Protein AF-A0A3B0SKW8-F1 (afdb_monomer_lite)

Secondary structure (DSSP, 8-state):
-HHHHHHHH-S--PSPEE-TTS-EE----HHHHHHHHHHHHH-GGGHHHHHHHHHTHHHHS-SSSHHHHHHHHS-S-EEEEGGGEEEEEETTEEEEEE-TT--HHHHHHHHHHHHHHTT-S-HHHHHHTHHHHSPEEEETTEEEEE-------

Organism: NCBI:txid652676

Sequence (153 aa):
VLEVMQEYSGADARPVGVDGCGAPTLRGTIATLATAFSRLTTTPEATPIAVAMATYGALVADNVRNDGRVGITWGGPQKVGAEGSFAMASHGVAIATKSQSGTSEMAVAAALDVARRIGVLPDAMADALDTAMSPPVIGGGRAVGRTVILETL

InterPro domains:
  IPR010349 L-asparaginase II [PF06089] (2-147)
  IPR010349 L-asparaginase II [PTHR42110] (1-147)

Structure (mmCIF, N/CA/C/O backbone):
data_AF-A0A3B0SKW8-F1
#
_entry.id   AF-A0A3B0SKW8-F1
#
loop_
_atom_site.group_PDB
_atom_site.id
_atom_site.type_symbol
_atom_site.label_atom_id
_atom_site.label_alt_id
_atom_site.label_comp_id
_atom_site.label_asym_id
_atom_site.label_entity_id
_atom_site.label_seq_id
_atom_site.pdbx_PDB_ins_code
_atom_site.Cartn_x
_atom_site.Cartn_y
_atom_site.Cartn_z
_atom_site.occupancy
_atom_site.B_iso_or_equiv
_atom_site.auth_seq_id
_atom_site.auth_comp_id
_atom_site.auth_asym_id
_atom_site.auth_atom_id
_atom_site.pdbx_PDB_model_num
ATOM 1 N N . VAL A 1 1 ? 0.156 11.611 15.678 1.00 90.38 1 VAL A N 1
ATOM 2 C CA . VAL A 1 1 ? 0.505 10.493 14.762 1.00 90.38 1 VAL A CA 1
ATOM 3 C C . VAL A 1 1 ? 0.862 9.208 15.509 1.00 90.38 1 VAL A C 1
ATOM 5 O O . VAL A 1 1 ? 0.302 8.179 15.168 1.00 90.38 1 VAL A O 1
ATOM 8 N N . LEU A 1 2 ? 1.706 9.250 16.554 1.00 95.56 2 LEU A N 1
ATOM 9 C CA . LEU A 1 2 ? 2.029 8.070 17.375 1.00 95.56 2 LEU A CA 1
ATOM 10 C C . LEU A 1 2 ? 0.781 7.412 17.993 1.00 95.56 2 LEU A C 1
ATOM 12 O O . LEU A 1 2 ? 0.614 6.206 17.870 1.00 95.56 2 LEU A O 1
ATOM 16 N N . GLU A 1 3 ? -0.100 8.193 18.625 1.00 96.56 3 GLU A N 1
ATOM 17 C CA . GLU A 1 3 ? -1.348 7.687 19.225 1.00 96.56 3 GLU A CA 1
ATOM 18 C C . GLU A 1 3 ? -2.239 6.990 18.196 1.00 96.56 3 GLU A C 1
ATOM 20 O O . GLU A 1 3 ? -2.555 5.821 18.375 1.00 96.56 3 GLU A O 1
ATOM 25 N N . VAL A 1 4 ? -2.528 7.659 17.074 1.00 94.81 4 VAL A N 1
ATOM 26 C CA . VAL A 1 4 ? -3.307 7.091 15.958 1.00 94.81 4 VAL A CA 1
ATOM 27 C C . VAL A 1 4 ? -2.698 5.780 15.465 1.00 94.81 4 VAL A C 1
ATOM 29 O O . VAL A 1 4 ? -3.412 4.810 15.241 1.00 94.81 4 VAL A O 1
ATOM 32 N N . MET A 1 5 ? -1.373 5.709 15.326 1.00 95.44 5 MET A N 1
ATOM 33 C CA . MET A 1 5 ? -0.732 4.472 14.889 1.00 95.44 5 MET A CA 1
ATOM 34 C C . MET A 1 5 ? -0.844 3.355 15.920 1.00 95.44 5 MET A C 1
ATOM 36 O O . MET A 1 5 ? -1.086 2.221 15.524 1.00 95.44 5 MET A O 1
ATOM 40 N N . GLN A 1 6 ? -0.712 3.634 17.216 1.00 97.50 6 GLN A N 1
ATOM 41 C CA . GLN A 1 6 ? -0.914 2.615 18.254 1.00 97.50 6 GLN A CA 1
ATOM 42 C C . GLN A 1 6 ? -2.373 2.152 18.308 1.00 97.50 6 GLN A C 1
ATOM 44 O O . GLN A 1 6 ? -2.636 0.956 18.392 1.00 97.50 6 GLN A O 1
ATOM 49 N N . GLU A 1 7 ? -3.318 3.083 18.183 1.00 97.19 7 GLU A N 1
ATOM 50 C CA . GLU A 1 7 ? -4.748 2.795 18.138 1.00 97.19 7 GLU A CA 1
ATOM 51 C C . GLU A 1 7 ? -5.093 1.899 16.948 1.00 97.19 7 GLU A C 1
ATOM 53 O O . GLU A 1 7 ? -5.672 0.832 17.142 1.00 97.19 7 GLU A O 1
ATOM 58 N N . TYR A 1 8 ? -4.685 2.275 15.731 1.00 97.44 8 TYR A N 1
ATOM 59 C CA . TYR A 1 8 ? -5.029 1.548 14.508 1.00 97.44 8 TYR A CA 1
ATOM 60 C C . TYR A 1 8 ? -4.222 0.261 14.342 1.00 97.44 8 TYR A C 1
ATOM 62 O O . TYR A 1 8 ? -4.763 -0.741 13.881 1.00 97.44 8 TYR A O 1
ATOM 70 N N . SER A 1 9 ? -2.967 0.213 14.777 1.00 97.06 9 SER A N 1
ATOM 71 C CA . SER A 1 9 ? -2.172 -1.018 14.697 1.00 97.06 9 SER A CA 1
ATOM 72 C C . SER A 1 9 ? -2.405 -1.988 15.859 1.00 97.06 9 SER A C 1
ATOM 74 O O . SER A 1 9 ? -2.138 -3.180 15.716 1.00 97.06 9 SER A O 1
ATOM 76 N N . GLY A 1 10 ? -2.894 -1.494 17.004 1.00 97.12 10 GLY A N 1
ATOM 77 C CA . GLY A 1 10 ? -3.057 -2.278 18.229 1.00 97.12 10 GLY A CA 1
ATOM 78 C C . GLY A 1 10 ? -1.733 -2.662 18.895 1.00 97.12 10 GLY A C 1
ATOM 79 O O . GLY A 1 10 ? -1.713 -3.583 19.707 1.00 97.12 10 GLY A O 1
ATOM 80 N N . ALA A 1 11 ? -0.628 -2.000 18.540 1.00 96.94 11 ALA A N 1
ATOM 81 C CA . ALA A 1 11 ? 0.713 -2.319 19.014 1.00 96.94 11 ALA A CA 1
ATOM 82 C C . ALA A 1 11 ? 1.457 -1.069 19.498 1.00 96.94 11 ALA A C 1
ATOM 84 O O . ALA A 1 11 ? 1.192 0.041 19.039 1.00 96.94 11 ALA A O 1
ATOM 85 N N . ASP A 1 12 ? 2.426 -1.257 20.399 1.00 96.94 12 ASP A N 1
ATOM 86 C CA . ASP A 1 12 ? 3.341 -0.183 20.790 1.00 96.94 12 ASP A CA 1
ATOM 87 C C . ASP A 1 12 ? 4.250 0.186 19.611 1.00 96.94 12 ASP A C 1
ATOM 89 O O . ASP A 1 12 ? 5.015 -0.641 19.106 1.00 96.94 12 ASP A O 1
ATOM 93 N N . ALA A 1 13 ? 4.168 1.446 19.192 1.00 96.69 13 ALA A N 1
ATOM 94 C CA . ALA A 1 13 ? 4.894 1.984 18.048 1.00 96.69 13 ALA A CA 1
ATOM 95 C C . ALA A 1 13 ? 6.173 2.749 18.451 1.00 96.69 13 ALA A C 1
ATOM 97 O O . ALA A 1 13 ? 6.732 3.509 17.655 1.00 96.69 13 ALA A O 1
ATOM 98 N N . ARG A 1 14 ? 6.646 2.552 19.690 1.00 97.12 14 ARG A N 1
ATOM 99 C CA . ARG A 1 14 ? 7.901 3.101 20.228 1.00 97.12 14 ARG A CA 1
ATOM 100 C C . ARG A 1 14 ? 9.074 2.105 20.126 1.00 97.12 14 ARG A C 1
ATOM 102 O O . ARG A 1 14 ? 8.856 0.891 20.076 1.00 97.12 14 ARG A O 1
ATOM 109 N N . PRO A 1 15 ? 10.335 2.582 20.181 1.00 96.25 15 PRO A N 1
ATOM 110 C CA . PRO A 1 15 ? 10.745 3.991 20.200 1.00 96.25 15 PRO A CA 1
ATOM 111 C C . PRO A 1 15 ? 10.412 4.699 18.881 1.00 96.25 15 PRO A C 1
ATOM 113 O O . PRO A 1 15 ? 10.261 4.052 17.848 1.00 96.25 15 PRO A O 1
ATOM 116 N N . VAL A 1 16 ? 10.274 6.025 18.934 1.00 96.62 16 VAL A N 1
ATOM 117 C CA . VAL A 1 16 ? 10.058 6.856 17.743 1.00 96.62 16 VAL A CA 1
ATOM 118 C C . VAL A 1 16 ? 11.417 7.313 17.229 1.00 96.62 16 VAL A C 1
ATOM 120 O O . VAL A 1 16 ? 12.148 7.999 17.940 1.00 96.62 16 VAL A O 1
ATOM 123 N N . GLY A 1 17 ? 11.761 6.898 16.014 1.00 94.81 17 GLY A N 1
ATOM 124 C CA . GLY A 1 17 ? 12.897 7.424 15.266 1.00 94.81 17 GLY A CA 1
ATOM 125 C C . GLY A 1 17 ? 12.534 8.697 14.501 1.00 94.81 17 GLY A C 1
ATOM 126 O O . GLY A 1 17 ? 11.399 9.170 14.549 1.00 94.81 17 GLY A O 1
ATOM 127 N N . VAL A 1 18 ? 13.500 9.224 13.755 1.00 94.31 18 VAL A N 1
ATOM 128 C CA . VAL A 1 18 ? 13.329 10.375 12.860 1.00 94.31 18 VAL A CA 1
ATOM 129 C C . VAL A 1 18 ? 13.962 10.018 11.517 1.00 94.31 18 VAL A C 1
ATOM 131 O O . VAL A 1 18 ? 15.080 9.501 11.499 1.00 94.31 18 VAL A O 1
ATOM 134 N N . ASP A 1 19 ? 13.246 10.222 10.411 1.00 90.44 19 ASP A N 1
ATOM 135 C CA . ASP A 1 19 ? 13.770 9.969 9.065 1.00 90.44 19 ASP A CA 1
ATOM 136 C C . ASP A 1 19 ? 14.650 11.119 8.541 1.00 90.44 19 ASP A C 1
ATOM 138 O O . ASP A 1 19 ? 14.845 12.144 9.198 1.00 90.44 19 ASP A O 1
ATOM 142 N N . GLY A 1 20 ? 15.192 10.957 7.329 1.00 87.94 20 GLY A N 1
ATOM 143 C CA . GLY A 1 20 ? 16.054 11.964 6.701 1.00 87.94 20 GLY A CA 1
ATOM 144 C C . GLY A 1 20 ? 15.364 13.301 6.395 1.00 87.94 20 GLY A C 1
ATOM 145 O O . GLY A 1 20 ? 16.052 14.301 6.204 1.00 87.94 20 GLY A O 1
ATOM 146 N N . CYS A 1 21 ? 14.029 13.341 6.367 1.00 91.88 21 CYS A N 1
ATOM 147 C CA . CYS A 1 21 ? 13.233 14.555 6.187 1.00 91.88 21 CYS A CA 1
ATOM 148 C C . CYS A 1 21 ? 12.811 15.191 7.523 1.00 91.88 21 CYS A C 1
ATOM 150 O O . CYS A 1 21 ? 12.234 16.279 7.520 1.00 91.88 21 CYS A O 1
ATOM 152 N N . GLY A 1 22 ? 13.088 14.538 8.655 1.00 91.00 22 GLY A N 1
ATOM 153 C CA . GLY A 1 22 ? 12.677 14.985 9.984 1.00 91.00 22 GLY A CA 1
ATOM 154 C C . GLY A 1 22 ? 11.311 14.456 10.436 1.00 91.00 22 GLY A C 1
ATOM 155 O O . GLY A 1 22 ? 10.824 14.866 11.491 1.00 91.00 22 GLY A O 1
ATOM 156 N N . ALA A 1 23 ? 10.674 13.564 9.673 1.00 91.19 23 ALA A N 1
ATOM 157 C CA . ALA A 1 23 ? 9.386 12.986 10.037 1.00 91.19 23 ALA A CA 1
ATOM 158 C C . ALA A 1 23 ? 9.552 11.858 11.078 1.00 91.19 23 ALA A C 1
ATOM 160 O O . ALA A 1 23 ? 10.573 11.166 11.090 1.00 91.19 23 ALA A O 1
ATOM 161 N N . PRO A 1 24 ? 8.563 11.644 11.965 1.00 92.56 24 PRO A N 1
ATOM 162 C CA . PRO A 1 24 ? 8.621 10.572 12.952 1.00 92.56 24 PRO A CA 1
ATOM 163 C C . PRO A 1 24 ? 8.545 9.190 12.289 1.00 92.56 24 PRO A C 1
ATOM 165 O O . PRO A 1 24 ? 7.575 8.870 11.601 1.00 92.56 24 PRO A O 1
ATOM 168 N N . THR A 1 25 ? 9.522 8.338 12.587 1.00 93.38 25 THR A N 1
ATOM 169 C CA . THR A 1 25 ? 9.582 6.948 12.122 1.00 93.38 25 THR A CA 1
ATOM 170 C C . THR A 1 25 ? 9.148 6.022 13.242 1.00 93.38 25 THR A C 1
ATOM 172 O O . THR A 1 25 ? 9.846 5.844 14.240 1.00 93.38 25 THR A O 1
ATOM 175 N N . LEU A 1 26 ? 7.966 5.443 13.092 1.00 94.50 26 LEU A N 1
ATOM 176 C CA . LEU A 1 26 ? 7.330 4.638 14.126 1.00 94.50 26 LEU A CA 1
ATOM 177 C C . LEU A 1 26 ? 7.709 3.160 13.995 1.00 94.50 26 LEU A C 1
ATOM 179 O O . LEU A 1 26 ? 7.825 2.638 12.885 1.00 94.50 26 LEU A O 1
ATOM 183 N N . ARG A 1 27 ? 7.883 2.469 15.126 1.00 94.38 27 ARG A N 1
ATOM 184 C CA . ARG A 1 27 ? 8.162 1.027 15.140 1.00 94.38 27 ARG A CA 1
ATOM 185 C C . ARG A 1 27 ? 6.924 0.240 14.703 1.00 94.38 27 ARG A C 1
ATOM 187 O O . ARG A 1 27 ? 5.810 0.551 15.110 1.00 94.38 27 ARG A O 1
ATOM 194 N N . GLY A 1 28 ? 7.131 -0.832 13.941 1.00 94.50 28 GLY A N 1
ATOM 195 C CA . GLY A 1 28 ? 6.074 -1.773 13.583 1.00 94.50 28 GLY A CA 1
ATOM 196 C C . GLY A 1 28 ? 6.592 -2.994 12.826 1.00 94.50 28 GLY A C 1
ATOM 197 O O . GLY A 1 28 ? 7.790 -3.159 12.606 1.00 94.50 28 GLY A O 1
ATOM 198 N N . THR A 1 29 ? 5.661 -3.851 12.427 1.00 96.31 29 THR A N 1
ATOM 199 C CA . THR A 1 29 ? 5.854 -4.995 11.530 1.00 96.31 29 THR A CA 1
ATOM 200 C C . THR A 1 29 ? 4.856 -4.906 10.370 1.00 96.31 29 THR A C 1
ATOM 202 O O . THR A 1 29 ? 3.911 -4.115 10.410 1.00 96.31 29 THR A O 1
ATOM 205 N N . ILE A 1 30 ? 5.009 -5.750 9.347 1.00 96.56 30 ILE A N 1
ATOM 206 C CA . ILE A 1 30 ? 3.994 -5.864 8.287 1.00 96.56 30 ILE A CA 1
ATOM 207 C C . ILE A 1 30 ? 2.627 -6.282 8.851 1.00 96.56 30 ILE A C 1
ATOM 209 O O . ILE A 1 30 ? 1.609 -5.775 8.396 1.00 96.56 30 ILE A O 1
ATOM 213 N N . ALA A 1 31 ? 2.587 -7.107 9.903 1.00 97.56 31 ALA A N 1
ATOM 214 C CA . ALA A 1 31 ? 1.335 -7.510 10.542 1.00 97.56 31 ALA A CA 1
ATOM 215 C C . ALA A 1 31 ? 0.626 -6.318 11.200 1.00 97.56 31 ALA A C 1
ATOM 217 O O . ALA A 1 31 ? -0.557 -6.099 10.971 1.00 97.56 31 ALA A O 1
ATOM 218 N N . THR A 1 32 ? 1.354 -5.490 11.955 1.00 97.50 32 THR A N 1
ATOM 219 C CA . THR A 1 32 ? 0.770 -4.301 12.601 1.00 97.50 32 THR A CA 1
ATOM 220 C C . THR A 1 32 ? 0.309 -3.264 11.573 1.00 97.50 32 THR A C 1
ATOM 222 O O . THR A 1 32 ? -0.689 -2.580 11.795 1.00 97.50 32 THR A O 1
ATOM 225 N N . LEU A 1 33 ? 1.009 -3.157 10.436 1.00 97.38 33 LEU A N 1
ATOM 226 C CA . LEU A 1 33 ? 0.610 -2.285 9.330 1.00 97.38 33 LEU A CA 1
ATOM 227 C C . LEU A 1 33 ? -0.649 -2.806 8.619 1.00 97.38 33 LEU A C 1
ATOM 229 O O . LEU A 1 33 ? -1.560 -2.022 8.358 1.00 97.38 33 LEU A O 1
ATOM 233 N N . ALA A 1 34 ? -0.738 -4.115 8.365 1.00 98.31 34 ALA A N 1
ATOM 234 C CA . ALA A 1 34 ? -1.938 -4.740 7.814 1.00 98.31 34 ALA A CA 1
ATOM 235 C C . ALA A 1 34 ? -3.147 -4.548 8.745 1.00 98.31 34 ALA A C 1
ATOM 237 O O . ALA A 1 34 ? -4.214 -4.156 8.278 1.00 98.31 34 ALA A O 1
ATOM 238 N N . THR A 1 35 ? -2.977 -4.715 10.063 1.00 98.44 35 THR A N 1
ATOM 239 C CA . THR A 1 35 ? -4.024 -4.417 11.057 1.00 98.44 35 THR A CA 1
ATOM 240 C C . THR A 1 35 ? -4.487 -2.963 10.967 1.00 98.44 35 THR A C 1
ATOM 242 O O . THR A 1 35 ? -5.690 -2.705 10.930 1.00 98.44 35 THR A O 1
ATOM 245 N N . ALA A 1 36 ? -3.552 -2.009 10.882 1.00 97.75 36 ALA A N 1
ATOM 246 C CA . ALA A 1 36 ? -3.886 -0.592 10.765 1.00 97.75 36 ALA A CA 1
ATOM 247 C C . ALA A 1 36 ? -4.719 -0.290 9.511 1.00 97.75 36 ALA A C 1
ATOM 249 O O . ALA A 1 36 ? -5.740 0.390 9.602 1.00 97.75 36 ALA A O 1
ATOM 250 N N . PHE A 1 37 ? -4.338 -0.852 8.362 1.00 98.00 37 PHE A N 1
ATOM 251 C CA . PHE A 1 37 ? -5.089 -0.703 7.115 1.00 98.00 37 PHE A CA 1
ATOM 252 C C . PHE A 1 37 ? -6.444 -1.415 7.146 1.00 98.00 37 PHE A C 1
ATOM 254 O O . PHE A 1 37 ? -7.427 -0.858 6.664 1.00 98.00 37 PHE A O 1
ATOM 261 N N . SER A 1 38 ? -6.536 -2.589 7.776 1.00 98.25 38 SER A N 1
ATOM 262 C CA . SER A 1 38 ? -7.819 -3.262 8.005 1.00 98.25 38 SER A CA 1
ATOM 263 C C . SER A 1 38 ? -8.776 -2.343 8.759 1.00 98.25 38 SER A C 1
ATOM 265 O O . SER A 1 38 ? -9.915 -2.162 8.330 1.00 98.25 38 SER A O 1
ATOM 267 N N . ARG A 1 39 ? -8.303 -1.692 9.830 1.00 98.06 39 ARG A N 1
ATOM 268 C CA . ARG A 1 39 ? -9.125 -0.780 10.633 1.00 98.06 39 ARG A CA 1
ATOM 269 C C . ARG A 1 39 ? -9.593 0.456 9.872 1.00 98.06 39 ARG A C 1
ATOM 271 O O . ARG A 1 39 ? -10.695 0.917 10.141 1.00 98.06 39 ARG A O 1
ATOM 278 N N . LEU A 1 40 ? -8.854 0.932 8.864 1.00 97.31 40 LEU A N 1
ATOM 279 C CA . LEU A 1 40 ? -9.361 1.992 7.979 1.00 97.31 40 LEU A CA 1
ATOM 280 C C . LEU A 1 40 ? -10.658 1.588 7.262 1.00 97.31 40 LEU A C 1
ATOM 282 O O . LEU A 1 40 ? -11.485 2.446 6.979 1.00 97.31 40 LEU A O 1
ATOM 286 N N . THR A 1 41 ? -10.843 0.297 6.979 1.00 97.19 41 THR A N 1
ATOM 287 C CA . THR A 1 41 ? -12.024 -0.221 6.266 1.00 97.19 41 THR A CA 1
ATOM 288 C C . THR A 1 41 ? -13.098 -0.818 7.175 1.00 97.19 41 THR A C 1
ATOM 290 O O . THR A 1 41 ? -14.225 -1.008 6.727 1.00 97.19 41 THR A O 1
ATOM 293 N N . THR A 1 42 ? -12.777 -1.117 8.438 1.00 97.25 42 THR A N 1
ATOM 294 C CA . THR A 1 42 ? -13.701 -1.789 9.370 1.00 97.25 42 THR A CA 1
ATOM 295 C C . THR A 1 42 ? -14.174 -0.909 10.525 1.00 97.25 42 THR A C 1
ATOM 297 O O . THR A 1 42 ? -15.144 -1.265 11.188 1.00 97.25 42 THR A O 1
ATOM 300 N N . THR A 1 43 ? -13.498 0.207 10.802 1.00 97.00 43 THR A N 1
ATOM 301 C CA . THR A 1 43 ? -13.865 1.134 11.881 1.00 97.00 43 THR A CA 1
ATOM 302 C C . THR A 1 43 ? -14.814 2.211 11.339 1.00 97.00 43 THR A C 1
ATOM 304 O O . THR A 1 43 ? -14.421 2.934 10.419 1.00 97.00 43 THR A O 1
ATOM 307 N N . PRO A 1 44 ? -16.039 2.371 11.882 1.00 97.00 44 PRO A N 1
ATOM 308 C CA . PRO A 1 44 ? -17.014 3.345 11.383 1.00 97.00 44 PRO A CA 1
ATOM 309 C C . PRO A 1 44 ? -16.470 4.775 11.284 1.00 97.00 44 PRO A C 1
ATOM 311 O O . PRO A 1 44 ? -16.695 5.453 10.281 1.00 97.00 44 PRO A O 1
ATOM 314 N N . GLU A 1 45 ? -15.687 5.205 12.270 1.00 96.81 45 GLU A N 1
ATOM 315 C CA . GLU A 1 45 ? -15.062 6.527 12.344 1.00 96.81 45 GLU A CA 1
ATOM 316 C C . GLU A 1 45 ? -14.044 6.764 11.215 1.00 96.81 45 GLU A C 1
ATOM 318 O O . GLU A 1 45 ? -13.819 7.905 10.813 1.00 96.81 45 GLU A O 1
ATOM 323 N N . ALA A 1 46 ? -13.458 5.696 10.663 1.00 96.94 46 ALA A N 1
ATOM 324 C CA . ALA A 1 46 ? -12.516 5.759 9.549 1.00 96.94 46 ALA A CA 1
ATOM 325 C C . ALA A 1 46 ? -13.201 5.787 8.172 1.00 96.94 46 ALA A C 1
ATOM 327 O O . ALA A 1 46 ? -12.540 6.056 7.167 1.00 96.94 46 ALA A O 1
ATOM 328 N N . THR A 1 47 ? -14.521 5.567 8.102 1.00 97.12 47 THR A N 1
ATOM 329 C CA . THR A 1 47 ? -15.277 5.517 6.837 1.00 97.12 47 THR A CA 1
ATOM 330 C C . THR A 1 47 ? -15.027 6.734 5.938 1.00 97.12 47 THR A C 1
ATOM 332 O O . THR A 1 47 ? -14.746 6.531 4.755 1.00 97.12 47 THR A O 1
ATOM 335 N N . PRO A 1 48 ? -15.046 7.992 6.433 1.00 98.00 48 PRO A N 1
ATOM 336 C CA . PRO A 1 48 ? -14.767 9.149 5.582 1.00 98.00 48 PRO A CA 1
ATOM 337 C C . PRO A 1 48 ? -13.360 9.119 4.970 1.00 98.00 48 PRO A C 1
ATOM 339 O O . PRO A 1 48 ? -13.177 9.544 3.831 1.00 98.00 48 PRO A O 1
ATOM 342 N N . ILE A 1 49 ? -12.374 8.581 5.698 1.00 96.06 49 ILE A N 1
ATOM 343 C CA . ILE A 1 49 ? -10.991 8.436 5.229 1.00 96.06 49 ILE A CA 1
ATOM 344 C C . ILE A 1 49 ? -10.931 7.382 4.123 1.00 96.06 49 ILE A C 1
ATOM 346 O O . ILE A 1 49 ? -10.385 7.652 3.054 1.00 96.06 49 ILE A O 1
ATOM 350 N N . ALA A 1 50 ? -11.529 6.208 4.340 1.00 96.94 50 ALA A N 1
ATOM 351 C CA . ALA A 1 50 ? -11.553 5.147 3.338 1.00 96.94 50 ALA A CA 1
ATOM 352 C C . ALA A 1 50 ? -12.275 5.574 2.056 1.00 96.94 50 ALA A C 1
ATOM 354 O O . ALA A 1 50 ? -11.756 5.355 0.962 1.00 96.94 50 ALA A O 1
ATOM 355 N N . VAL A 1 51 ? -13.419 6.256 2.184 1.00 97.06 51 VAL A N 1
ATOM 356 C CA . VAL A 1 51 ? -14.157 6.815 1.044 1.00 97.06 51 VAL A CA 1
ATOM 357 C C . VAL A 1 51 ? -13.315 7.853 0.307 1.00 97.06 51 VAL A C 1
ATOM 359 O O . VAL A 1 51 ? -13.245 7.807 -0.920 1.00 97.06 51 VAL A O 1
ATOM 362 N N . ALA A 1 52 ? -12.640 8.760 1.018 1.00 96.81 52 ALA A N 1
ATOM 363 C CA . ALA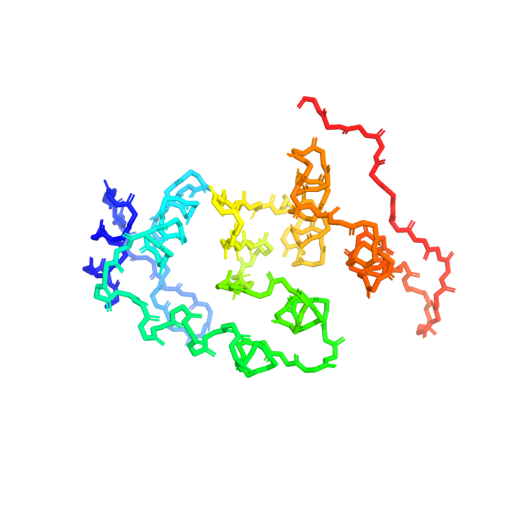 A 1 52 ? -11.780 9.756 0.387 1.00 96.81 52 ALA A CA 1
ATOM 364 C C . ALA A 1 52 ? -10.605 9.108 -0.361 1.00 96.81 52 ALA A C 1
ATOM 366 O O . ALA A 1 52 ? -10.351 9.461 -1.510 1.00 96.81 52 ALA A O 1
ATOM 367 N N . MET A 1 53 ? -9.923 8.132 0.244 1.00 96.25 53 MET A N 1
ATOM 368 C CA . MET A 1 53 ? -8.811 7.423 -0.397 1.00 96.25 53 MET A CA 1
ATOM 369 C C . MET A 1 53 ? -9.260 6.599 -1.608 1.00 96.25 53 MET A C 1
ATOM 371 O O . MET A 1 53 ? -8.537 6.557 -2.597 1.00 96.25 53 MET A O 1
ATOM 375 N N . ALA A 1 54 ? -10.444 5.983 -1.558 1.00 94.62 54 ALA A N 1
ATOM 376 C CA . ALA A 1 54 ? -11.007 5.246 -2.688 1.00 94.62 54 ALA A CA 1
ATOM 377 C C . ALA A 1 54 ? -11.457 6.181 -3.824 1.00 94.62 54 ALA A C 1
ATOM 379 O O . ALA A 1 54 ? -11.206 5.907 -4.993 1.00 94.62 54 ALA A O 1
ATOM 380 N N . THR A 1 55 ? -12.096 7.304 -3.485 1.00 95.25 55 THR A N 1
ATOM 381 C CA . THR A 1 55 ? -12.628 8.269 -4.466 1.00 95.25 55 THR A CA 1
ATOM 382 C C . THR A 1 55 ? -11.509 9.069 -5.129 1.00 95.25 55 THR A C 1
ATOM 384 O O . THR A 1 55 ? -11.563 9.358 -6.322 1.00 95.25 55 THR A O 1
ATOM 387 N N . TYR A 1 56 ? -10.481 9.424 -4.359 1.00 93.00 56 TYR A N 1
ATOM 388 C CA . TYR A 1 56 ? -9.384 10.286 -4.785 1.00 93.00 56 TYR A CA 1
ATOM 389 C C . TYR A 1 56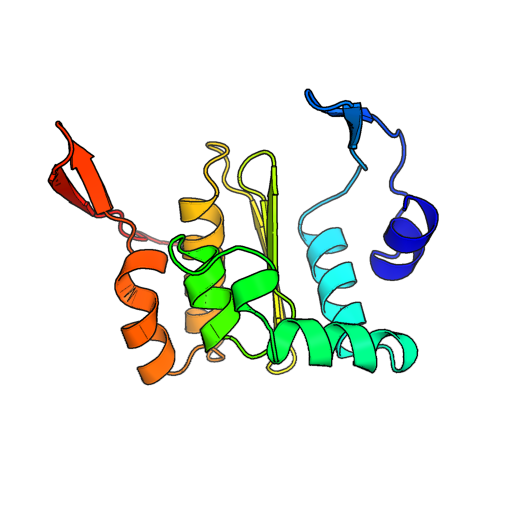 ? -8.038 9.557 -4.737 1.00 93.00 56 TYR A C 1
ATOM 391 O O . TYR A 1 56 ? -7.029 10.147 -4.356 1.00 93.00 56 TYR A O 1
ATOM 399 N N . GLY A 1 57 ? -7.996 8.279 -5.131 1.00 89.94 57 GLY A N 1
ATOM 400 C CA . GLY A 1 57 ? -6.790 7.444 -5.028 1.00 89.94 57 GLY A CA 1
ATOM 401 C C . GLY A 1 57 ? -5.558 8.018 -5.736 1.00 89.94 57 GLY A C 1
ATOM 402 O O . GLY A 1 57 ? -4.444 7.908 -5.228 1.00 89.94 57 GLY A O 1
ATOM 403 N N . ALA A 1 58 ? -5.776 8.735 -6.839 1.00 84.31 58 ALA A N 1
ATOM 404 C CA . ALA A 1 58 ? -4.795 9.573 -7.529 1.00 84.31 58 ALA A CA 1
ATOM 405 C C . ALA A 1 58 ? -4.050 10.567 -6.611 1.00 84.31 58 ALA A C 1
ATOM 407 O O . ALA A 1 58 ? -2.853 10.794 -6.764 1.00 84.31 58 ALA A O 1
ATOM 408 N N . LEU A 1 59 ? -4.751 11.167 -5.641 1.00 90.25 59 LEU A N 1
ATOM 409 C CA . LEU A 1 59 ? -4.202 12.167 -4.716 1.00 90.25 59 LEU A CA 1
ATOM 410 C C . LEU A 1 59 ? -3.456 11.541 -3.529 1.00 90.25 59 LEU A C 1
ATOM 412 O O . LEU A 1 59 ? -2.768 12.246 -2.795 1.00 90.25 59 LEU A O 1
ATOM 416 N N . VAL A 1 60 ? -3.582 10.227 -3.324 1.00 90.38 60 VAL A N 1
ATOM 417 C CA . VAL A 1 60 ? -2.884 9.496 -2.253 1.00 90.38 60 VAL A CA 1
ATOM 418 C C . VAL A 1 60 ? -1.416 9.223 -2.620 1.00 90.38 60 VAL A C 1
ATOM 420 O O . VAL A 1 60 ? -0.544 9.113 -1.748 1.00 90.38 60 VAL A O 1
ATOM 423 N N . ALA A 1 61 ? -1.139 9.136 -3.920 1.00 84.69 61 ALA A N 1
ATOM 424 C CA . ALA A 1 61 ? 0.186 8.962 -4.492 1.00 84.69 61 ALA A CA 1
ATOM 425 C C . ALA A 1 61 ? 0.418 10.004 -5.597 1.00 84.69 61 ALA A C 1
ATOM 427 O O . ALA A 1 61 ? 0.756 11.146 -5.297 1.00 84.69 61 ALA A O 1
ATOM 428 N N . ASP A 1 62 ? 0.254 9.605 -6.856 1.00 83.19 62 ASP A N 1
ATOM 429 C CA . ASP A 1 62 ? 0.141 10.464 -8.035 1.00 83.19 62 ASP A CA 1
ATOM 430 C C . ASP A 1 62 ? -0.576 9.695 -9.164 1.00 83.19 62 ASP A C 1
ATOM 432 O O . ASP A 1 62 ? -1.194 8.661 -8.920 1.00 83.19 62 ASP A O 1
ATOM 436 N N . ASN A 1 63 ? -0.495 10.189 -10.403 1.00 78.44 63 ASN A N 1
ATOM 437 C CA . ASN A 1 63 ? -1.125 9.578 -11.579 1.00 78.44 63 ASN A CA 1
ATOM 438 C C . ASN A 1 63 ? -0.150 8.819 -12.495 1.00 78.44 63 ASN A C 1
ATOM 440 O O . ASN A 1 63 ? -0.515 8.474 -13.618 1.00 78.44 63 ASN A O 1
ATOM 444 N N . VAL A 1 64 ? 1.096 8.610 -12.068 1.00 80.69 64 VAL A N 1
ATOM 445 C CA . VAL A 1 64 ? 2.183 8.104 -12.923 1.00 80.69 64 VAL A CA 1
ATOM 446 C C . VAL A 1 64 ? 2.816 6.843 -12.343 1.00 80.69 64 VAL A C 1
ATOM 448 O O . VAL A 1 64 ? 3.017 5.869 -13.068 1.00 80.69 64 VAL A O 1
ATOM 451 N N . ARG A 1 65 ? 3.135 6.838 -11.048 1.00 86.06 65 ARG A N 1
ATOM 452 C CA . ARG A 1 65 ? 3.767 5.707 -10.368 1.00 86.06 65 ARG A CA 1
ATOM 453 C C . ARG A 1 65 ? 2.798 4.539 -10.206 1.00 86.06 65 ARG A C 1
ATOM 455 O O . ARG A 1 65 ? 1.575 4.687 -10.222 1.00 86.06 65 ARG A O 1
ATOM 462 N N . ASN A 1 66 ? 3.369 3.354 -10.006 1.00 85.88 66 ASN A N 1
ATOM 463 C CA . ASN A 1 66 ? 2.617 2.110 -9.853 1.00 85.88 66 ASN A CA 1
ATOM 464 C C . ASN A 1 66 ? 1.599 2.168 -8.701 1.00 85.88 66 ASN A C 1
ATOM 466 O O . ASN A 1 66 ? 0.477 1.704 -8.869 1.00 85.88 66 ASN A O 1
ATOM 470 N N . ASP A 1 67 ? 1.941 2.782 -7.568 1.00 88.31 67 ASP A N 1
ATOM 471 C CA . ASP A 1 67 ? 1.027 2.972 -6.434 1.00 88.31 67 ASP A CA 1
ATOM 472 C C . ASP A 1 67 ? -0.112 3.956 -6.738 1.00 88.31 67 ASP A C 1
ATOM 474 O O . ASP A 1 67 ? -1.228 3.775 -6.258 1.00 88.31 67 ASP A O 1
ATOM 478 N N . GLY A 1 68 ? 0.125 4.938 -7.607 1.00 91.06 68 GLY A N 1
ATOM 479 C CA . GLY A 1 68 ? -0.917 5.783 -8.187 1.00 91.06 68 GLY A CA 1
ATOM 480 C C . GLY A 1 68 ? -1.946 4.997 -8.997 1.00 91.06 68 GLY A C 1
ATOM 481 O O . GLY A 1 68 ? -3.154 5.114 -8.778 1.00 91.06 68 GLY A O 1
ATOM 482 N N . ARG A 1 69 ? -1.466 4.114 -9.885 1.00 92.06 69 ARG A N 1
ATOM 483 C CA . ARG A 1 69 ? -2.332 3.217 -10.673 1.00 92.06 69 ARG A CA 1
ATOM 484 C C . ARG A 1 69 ? -3.135 2.279 -9.769 1.00 92.06 69 ARG A C 1
ATOM 486 O O . ARG A 1 69 ? -4.327 2.088 -10.009 1.00 92.06 69 ARG A O 1
ATOM 493 N N . VAL A 1 70 ? -2.522 1.751 -8.705 1.00 93.75 70 VAL A N 1
ATOM 494 C CA . VAL A 1 70 ? -3.229 0.966 -7.677 1.00 93.75 70 VAL A CA 1
ATOM 495 C C . VAL A 1 70 ? -4.287 1.813 -6.972 1.00 93.75 70 VAL A C 1
ATOM 497 O O . VAL A 1 70 ? -5.416 1.361 -6.826 1.00 93.75 70 VAL A O 1
ATOM 500 N N . GLY A 1 71 ? -3.982 3.059 -6.606 1.00 92.25 71 GLY A N 1
ATOM 501 C CA . GLY A 1 71 ? -4.949 3.973 -5.992 1.00 92.25 71 GLY A CA 1
ATOM 502 C C . GLY A 1 71 ? -6.219 4.174 -6.818 1.00 92.25 71 GLY A C 1
ATOM 503 O O . GLY A 1 71 ? -7.308 4.218 -6.258 1.00 92.25 71 GLY A O 1
ATOM 504 N N . ILE A 1 72 ? -6.096 4.256 -8.143 1.00 91.81 72 ILE A N 1
ATOM 505 C CA . ILE A 1 72 ? -7.236 4.467 -9.049 1.00 91.81 72 ILE A CA 1
ATOM 506 C C . ILE A 1 72 ? -8.045 3.176 -9.276 1.00 91.81 72 ILE A C 1
ATOM 508 O O . ILE A 1 72 ? -9.228 3.241 -9.596 1.00 91.81 72 ILE A O 1
ATOM 512 N N . THR A 1 73 ? -7.430 2.002 -9.119 1.00 92.50 73 THR A N 1
ATOM 513 C CA . THR A 1 73 ? -8.032 0.711 -9.507 1.00 92.50 73 THR A CA 1
ATOM 514 C C . THR A 1 73 ? -8.511 -0.135 -8.328 1.00 92.50 73 THR A C 1
ATOM 516 O O . THR A 1 73 ? -9.520 -0.819 -8.455 1.00 92.50 73 THR A O 1
ATOM 519 N N . TRP A 1 74 ? -7.840 -0.072 -7.176 1.00 93.12 74 TRP A N 1
ATOM 520 C CA . TRP A 1 74 ? -8.096 -0.935 -6.016 1.00 93.12 74 TRP A CA 1
ATOM 521 C C . TRP A 1 74 ? -9.400 -0.622 -5.265 1.00 93.12 74 TRP A C 1
ATOM 523 O O . TRP A 1 74 ? -9.974 -1.491 -4.612 1.00 93.12 74 TRP A O 1
ATOM 533 N N . GLY A 1 75 ? -9.873 0.627 -5.328 1.00 93.44 75 GLY A N 1
ATOM 534 C CA . GLY A 1 75 ? -11.137 1.023 -4.698 1.00 93.44 75 GLY A CA 1
ATOM 535 C C . GLY A 1 75 ? -11.116 1.022 -3.164 1.00 93.44 75 GLY A C 1
ATOM 536 O O . GLY A 1 75 ? -12.149 0.797 -2.539 1.00 93.44 75 GLY A O 1
ATOM 537 N N . GLY A 1 76 ? -9.960 1.274 -2.545 1.00 95.56 76 GLY A N 1
ATOM 538 C CA . GLY A 1 76 ? -9.817 1.355 -1.090 1.00 95.56 76 GLY A CA 1
ATOM 539 C C . GLY A 1 76 ? -8.506 2.013 -0.652 1.00 95.56 76 GLY A C 1
ATOM 540 O O . GLY A 1 76 ? -7.693 2.390 -1.503 1.00 95.56 76 GLY A O 1
ATOM 541 N N . PRO A 1 77 ? -8.278 2.171 0.666 1.00 97.25 77 PRO A N 1
ATOM 542 C CA . PRO A 1 77 ? -7.018 2.672 1.200 1.00 97.25 77 PRO A CA 1
ATOM 543 C C . PRO A 1 77 ? -5.801 1.941 0.628 1.00 97.25 77 PRO A C 1
ATOM 545 O O . PRO A 1 77 ? -5.743 0.715 0.650 1.00 97.25 77 PRO A O 1
ATOM 548 N N . GLN A 1 78 ? -4.801 2.694 0.176 1.00 96.12 78 GLN A N 1
ATOM 549 C CA . GLN A 1 78 ? -3.479 2.188 -0.196 1.00 96.12 78 GLN A CA 1
ATOM 550 C C . GLN A 1 78 ? -2.420 3.251 0.093 1.00 96.12 78 GLN A C 1
ATOM 552 O O . GLN A 1 78 ? -2.723 4.441 0.003 1.00 96.12 78 GLN A O 1
ATOM 557 N N . LYS A 1 79 ? -1.196 2.861 0.454 1.00 95.88 79 LYS A N 1
ATOM 558 C CA . LYS A 1 79 ? -0.081 3.809 0.552 1.00 95.88 79 LYS A CA 1
ATOM 559 C C . LYS A 1 79 ? 1.273 3.112 0.490 1.00 95.88 79 LYS A C 1
ATOM 561 O O . LYS A 1 79 ? 1.511 2.143 1.210 1.00 95.88 79 LYS A O 1
ATOM 566 N N . VAL A 1 80 ? 2.195 3.677 -0.291 1.00 95.62 80 VAL A N 1
ATOM 567 C CA . VAL A 1 80 ? 3.636 3.401 -0.153 1.00 95.62 80 VAL A CA 1
ATOM 568 C C . VAL A 1 80 ? 4.229 4.175 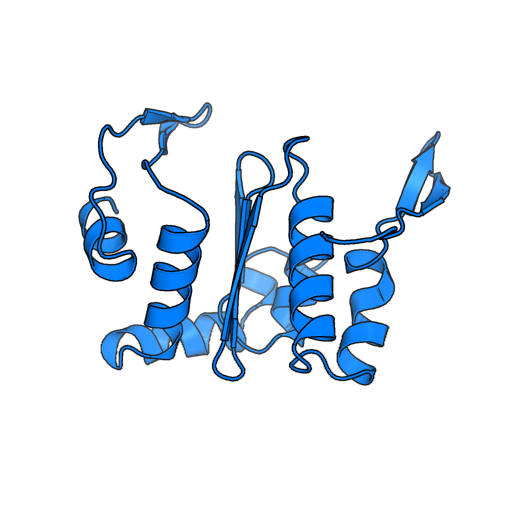1.019 1.00 95.62 80 VAL A C 1
ATOM 570 O O . VAL A 1 80 ? 3.954 5.366 1.198 1.00 95.62 80 VAL A O 1
ATOM 573 N N . GLY A 1 81 ? 5.080 3.507 1.784 1.00 92.25 81 GLY A N 1
ATOM 574 C CA . GLY A 1 81 ? 5.957 4.112 2.775 1.00 92.25 81 GLY A CA 1
ATOM 575 C C . GLY A 1 81 ? 7.422 4.044 2.348 1.00 92.25 81 GLY A C 1
ATOM 576 O O . GLY A 1 81 ? 7.777 3.462 1.320 1.00 92.25 81 GLY A O 1
ATOM 577 N N . ALA A 1 82 ? 8.282 4.654 3.161 1.00 89.31 82 ALA A N 1
ATOM 578 C CA . ALA A 1 82 ? 9.725 4.621 2.958 1.00 89.31 82 ALA A CA 1
ATOM 579 C C . ALA A 1 82 ? 10.271 3.183 2.968 1.00 89.31 82 ALA A C 1
ATOM 581 O O . ALA A 1 82 ? 9.639 2.258 3.497 1.00 89.31 82 ALA A O 1
ATOM 582 N N . GLU A 1 83 ? 11.461 3.010 2.389 1.00 92.25 83 GLU A N 1
ATOM 583 C CA . GLU A 1 83 ? 12.179 1.734 2.358 1.00 92.25 83 GLU A CA 1
ATOM 584 C C . GLU A 1 83 ? 11.340 0.588 1.770 1.00 92.25 83 GLU A C 1
ATOM 586 O O . GLU A 1 83 ? 11.404 -0.545 2.239 1.00 92.25 83 GLU A O 1
ATOM 591 N N . GLY A 1 84 ? 10.512 0.848 0.756 1.00 95.12 84 GLY A N 1
ATOM 592 C CA . GLY A 1 84 ? 9.744 -0.196 0.077 1.00 95.12 84 GLY A CA 1
ATOM 593 C C . GLY A 1 84 ? 8.74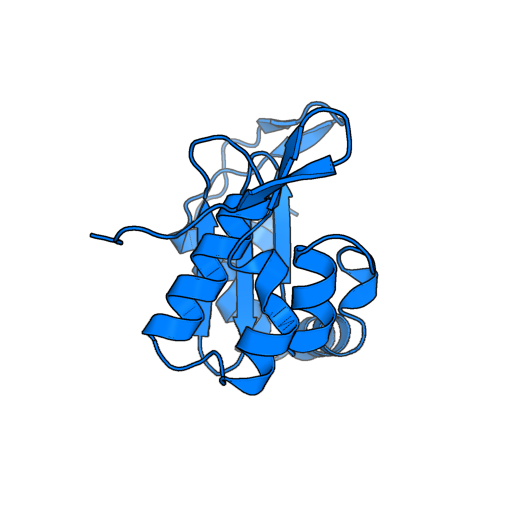1 -0.888 0.994 1.00 95.12 84 GLY A C 1
ATOM 594 O O . GLY A 1 84 ? 8.612 -2.111 0.962 1.00 95.12 84 GLY A O 1
ATOM 595 N N . SER A 1 85 ? 8.075 -0.124 1.854 1.00 96.25 85 SER A N 1
ATOM 596 C CA . SER A 1 85 ? 6.884 -0.577 2.570 1.00 96.25 85 SER A CA 1
ATOM 597 C C . SER A 1 85 ? 5.639 -0.212 1.769 1.00 96.25 85 SER A C 1
ATOM 599 O O . SER A 1 85 ? 5.581 0.837 1.129 1.00 96.25 85 SER A O 1
ATOM 601 N N . PHE A 1 86 ? 4.636 -1.079 1.779 1.00 97.69 86 PHE A N 1
ATOM 602 C CA . PHE A 1 86 ? 3.368 -0.812 1.116 1.00 97.69 86 PHE A CA 1
ATOM 603 C C . PHE A 1 86 ? 2.236 -1.499 1.867 1.00 97.69 86 PHE A C 1
ATOM 605 O O . PHE A 1 86 ? 2.422 -2.587 2.414 1.00 97.69 86 PHE A O 1
ATOM 612 N N . ALA A 1 87 ? 1.071 -0.864 1.902 1.00 98.12 87 ALA A N 1
ATOM 613 C CA . ALA A 1 87 ? -0.134 -1.482 2.420 1.00 98.12 87 ALA A CA 1
ATOM 614 C C . ALA A 1 87 ? -1.371 -1.021 1.658 1.00 98.12 87 ALA A C 1
ATOM 616 O O . ALA A 1 87 ? -1.419 0.100 1.151 1.00 98.12 87 ALA A O 1
ATOM 617 N N . MET A 1 88 ? -2.362 -1.905 1.589 1.00 97.69 88 MET A N 1
ATOM 618 C CA . MET A 1 88 ? -3.642 -1.677 0.932 1.00 97.69 88 MET A CA 1
ATOM 619 C C . MET A 1 88 ? -4.752 -2.458 1.635 1.00 97.69 88 MET A C 1
ATOM 621 O O . MET A 1 88 ? -4.513 -3.550 2.149 1.00 97.69 88 MET A O 1
ATOM 625 N N . ALA A 1 89 ? -5.963 -1.911 1.656 1.00 98.06 89 ALA A N 1
ATOM 626 C CA . ALA A 1 89 ? -7.143 -2.579 2.190 1.00 98.06 89 ALA A CA 1
ATOM 627 C C . ALA A 1 89 ? -8.367 -2.288 1.327 1.00 98.06 89 ALA A C 1
ATOM 629 O O . ALA A 1 89 ? -8.597 -1.151 0.931 1.00 98.06 89 ALA A O 1
ATOM 630 N N . SER A 1 90 ? -9.098 -3.337 0.978 1.00 95.94 90 SER A N 1
ATOM 631 C CA . SER A 1 90 ? -10.381 -3.326 0.266 1.00 95.94 90 SER A CA 1
ATOM 632 C C . SER A 1 90 ? -10.868 -4.775 0.191 1.00 95.94 90 SER A C 1
ATOM 634 O O . SER A 1 90 ? -10.150 -5.693 0.586 1.00 95.94 90 SER A O 1
ATOM 636 N N . HIS A 1 91 ? -12.078 -5.005 -0.313 1.00 91.62 91 HIS A N 1
ATOM 637 C CA . HIS A 1 91 ? -12.585 -6.356 -0.597 1.00 91.62 91 HIS A CA 1
ATOM 638 C C . HIS A 1 91 ? -12.522 -7.325 0.605 1.00 91.62 91 HIS A C 1
ATOM 640 O O . HIS A 1 91 ? -12.348 -8.528 0.438 1.00 91.62 91 HIS A O 1
ATOM 646 N N . GLY A 1 92 ? -12.650 -6.798 1.829 1.00 93.88 92 GLY A N 1
ATOM 647 C CA . GLY A 1 92 ? -12.603 -7.588 3.063 1.00 93.88 92 GLY A CA 1
ATOM 648 C C . GLY A 1 92 ? -11.205 -8.051 3.490 1.00 93.88 92 GLY A C 1
ATOM 649 O O . GLY A 1 92 ? -11.103 -8.838 4.428 1.00 93.88 92 GLY A O 1
ATOM 650 N N . VAL A 1 93 ? -10.136 -7.573 2.845 1.00 97.06 93 VAL A N 1
ATOM 651 C CA . VAL A 1 93 ? -8.753 -7.920 3.194 1.00 97.06 93 VAL A CA 1
ATOM 652 C C . VAL A 1 93 ? -7.881 -6.683 3.385 1.00 97.06 93 VAL A C 1
ATOM 654 O O . VAL A 1 93 ? -8.116 -5.628 2.796 1.00 97.06 93 VAL A O 1
ATOM 657 N N . ALA A 1 94 ? -6.824 -6.843 4.179 1.00 98.38 94 ALA A N 1
ATOM 658 C CA . ALA A 1 94 ? -5.720 -5.900 4.263 1.00 98.38 94 ALA A CA 1
ATOM 659 C C . ALA A 1 94 ? -4.407 -6.634 3.993 1.00 98.38 94 ALA A C 1
ATOM 661 O O . ALA A 1 94 ? -4.139 -7.687 4.572 1.00 98.38 94 ALA A O 1
ATOM 662 N N . ILE A 1 95 ? -3.593 -6.073 3.107 1.00 98.44 95 ILE A N 1
ATOM 663 C CA . ILE A 1 95 ? -2.311 -6.629 2.680 1.00 98.44 95 ILE A CA 1
ATOM 664 C C . ILE A 1 95 ? -1.241 -5.595 3.003 1.00 98.44 95 ILE A C 1
ATOM 666 O O . ILE A 1 95 ? -1.393 -4.421 2.672 1.00 98.44 95 ILE A O 1
ATOM 670 N N . ALA A 1 96 ? -0.154 -6.033 3.632 1.00 98.38 96 ALA A N 1
ATOM 671 C CA . ALA A 1 96 ? 1.034 -5.221 3.845 1.00 98.38 96 ALA A CA 1
ATOM 672 C C . ALA A 1 96 ? 2.274 -6.005 3.425 1.00 98.38 96 ALA A C 1
ATOM 674 O O . ALA A 1 96 ? 2.429 -7.180 3.762 1.00 98.38 96 ALA A O 1
ATOM 675 N N . THR A 1 97 ? 3.171 -5.342 2.709 1.00 97.75 97 THR A N 1
ATOM 676 C CA . THR A 1 97 ? 4.394 -5.928 2.168 1.00 97.75 97 THR A CA 1
ATOM 677 C C . THR A 1 97 ? 5.595 -5.043 2.472 1.00 97.75 97 THR A C 1
ATOM 679 O O . THR A 1 97 ? 5.492 -3.830 2.677 1.00 97.75 97 THR A O 1
ATOM 682 N N . LYS A 1 98 ? 6.768 -5.676 2.514 1.00 97.12 98 LYS A N 1
ATOM 683 C CA . LYS A 1 98 ? 8.056 -5.006 2.661 1.00 97.12 98 LYS A CA 1
ATOM 684 C C . LYS A 1 98 ? 9.028 -5.599 1.656 1.00 97.12 98 LYS A C 1
ATOM 686 O O . LYS A 1 98 ? 9.315 -6.790 1.708 1.00 97.12 98 LYS A O 1
ATOM 691 N N . SER A 1 99 ? 9.568 -4.761 0.781 1.00 96.38 99 SER A N 1
ATOM 692 C CA . SER A 1 99 ? 10.696 -5.142 -0.062 1.00 96.38 99 SER A CA 1
ATOM 693 C C . SER A 1 99 ? 11.981 -5.155 0.762 1.00 96.38 99 SER A C 1
ATOM 695 O O . SER A 1 99 ? 12.291 -4.184 1.460 1.00 96.38 99 SER A O 1
ATOM 697 N N . GLN A 1 100 ? 12.766 -6.226 0.669 1.00 94.94 100 GLN A N 1
ATOM 698 C CA . GLN A 1 100 ? 14.072 -6.295 1.328 1.00 94.94 100 GLN A CA 1
ATOM 699 C C . GLN A 1 100 ? 15.093 -5.341 0.691 1.00 94.94 100 GLN A C 1
ATOM 701 O O . GLN A 1 100 ? 15.943 -4.811 1.398 1.00 94.94 100 GLN A O 1
ATOM 706 N N . SER A 1 101 ? 14.977 -5.066 -0.611 1.00 92.69 101 SER A N 1
ATOM 707 C CA . SER A 1 101 ? 15.839 -4.115 -1.329 1.00 92.69 101 SER A CA 1
ATOM 708 C C . SER A 1 101 ? 15.466 -2.647 -1.098 1.00 92.69 101 SER A C 1
ATOM 710 O O . SER A 1 101 ? 16.121 -1.765 -1.641 1.00 92.69 101 SER A O 1
ATOM 712 N N . GLY A 1 102 ? 14.390 -2.371 -0.353 1.00 94.44 102 GLY A N 1
ATOM 713 C CA . GLY A 1 102 ? 13.918 -1.006 -0.106 1.00 94.44 102 GLY A CA 1
ATOM 714 C C . GLY A 1 102 ? 13.132 -0.376 -1.265 1.00 94.44 102 GLY A C 1
ATOM 715 O O . GLY A 1 102 ? 12.725 0.776 -1.171 1.00 94.44 102 GLY A O 1
ATOM 716 N N . THR A 1 103 ? 12.877 -1.112 -2.350 1.00 94.31 103 THR A N 1
ATOM 717 C CA . THR A 1 103 ? 12.196 -0.590 -3.550 1.00 94.31 103 THR A CA 1
ATOM 718 C C . THR A 1 103 ? 10.671 -0.687 -3.446 1.00 94.31 103 THR A C 1
ATOM 720 O O . THR A 1 103 ? 10.132 -1.787 -3.269 1.00 94.31 103 THR A O 1
ATOM 723 N N . SER A 1 104 ? 9.964 0.429 -3.626 1.00 94.38 104 SER A N 1
ATOM 724 C CA . SER A 1 104 ? 8.497 0.487 -3.530 1.00 94.38 104 SER A CA 1
ATOM 725 C C . SER A 1 104 ? 7.785 -0.295 -4.630 1.00 94.38 104 SER A C 1
ATOM 727 O O . SER A 1 104 ? 6.780 -0.941 -4.355 1.00 94.38 104 SER A O 1
ATOM 729 N N . GLU A 1 105 ? 8.321 -0.325 -5.849 1.00 94.38 105 GLU A N 1
ATOM 730 C CA . GLU A 1 105 ? 7.738 -1.068 -6.968 1.00 94.38 105 GLU A CA 1
ATOM 731 C C . GLU A 1 105 ? 7.655 -2.567 -6.667 1.00 94.38 105 GLU A C 1
ATOM 733 O O . GLU A 1 105 ? 6.655 -3.201 -6.987 1.00 94.38 105 GLU A O 1
ATOM 738 N N . ME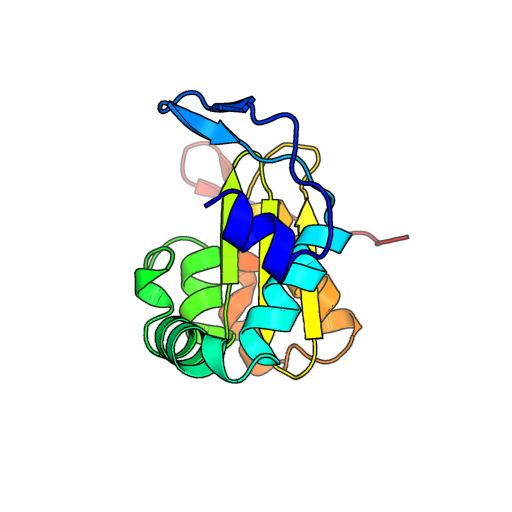T A 1 106 ? 8.671 -3.129 -6.002 1.00 95.19 106 MET A N 1
ATOM 739 C CA . MET A 1 106 ? 8.664 -4.543 -5.604 1.00 95.19 106 MET A CA 1
ATOM 740 C C . MET A 1 106 ? 7.687 -4.812 -4.458 1.00 95.19 106 MET A C 1
ATOM 742 O O . MET A 1 106 ? 7.061 -5.867 -4.426 1.00 95.19 106 MET A O 1
ATOM 746 N N . ALA A 1 107 ? 7.516 -3.861 -3.535 1.00 96.38 107 ALA A N 1
ATOM 747 C CA . ALA A 1 107 ? 6.525 -3.977 -2.468 1.00 96.38 107 ALA A CA 1
ATOM 748 C C . ALA A 1 107 ? 5.095 -3.972 -3.029 1.00 96.38 107 ALA A C 1
ATOM 750 O O . ALA A 1 107 ? 4.281 -4.814 -2.643 1.00 96.38 107 ALA A O 1
ATOM 751 N N . VAL A 1 108 ? 4.815 -3.079 -3.984 1.00 96.19 108 VAL A N 1
ATOM 752 C CA . VAL A 1 108 ? 3.537 -3.019 -4.706 1.00 96.19 108 VAL A CA 1
ATOM 753 C C . VAL A 1 108 ? 3.303 -4.304 -5.503 1.00 96.19 108 VAL A C 1
ATOM 755 O O . VAL A 1 108 ? 2.256 -4.926 -5.339 1.00 96.19 108 VAL A O 1
ATOM 758 N N . ALA A 1 109 ? 4.283 -4.755 -6.295 1.00 95.81 109 ALA A N 1
ATOM 759 C CA . ALA A 1 109 ? 4.177 -5.993 -7.072 1.00 95.81 109 ALA A CA 1
ATOM 760 C C . ALA A 1 109 ? 3.864 -7.208 -6.182 1.00 95.81 109 ALA A C 1
ATOM 762 O O . ALA A 1 109 ? 2.969 -7.991 -6.495 1.00 95.81 109 ALA A O 1
ATOM 763 N N . ALA A 1 110 ? 4.546 -7.329 -5.037 1.00 95.94 110 ALA A N 1
ATOM 764 C CA . ALA A 1 110 ? 4.296 -8.399 -4.076 1.00 95.94 110 ALA A CA 1
ATOM 765 C C . ALA A 1 110 ? 2.880 -8.336 -3.479 1.00 95.94 110 ALA A C 1
ATOM 767 O O . ALA A 1 110 ? 2.239 -9.371 -3.317 1.00 95.94 110 ALA A O 1
ATOM 768 N N . ALA A 1 111 ? 2.363 -7.141 -3.172 1.00 96.81 111 ALA A N 1
ATOM 769 C CA . ALA A 1 111 ? 1.015 -7.000 -2.623 1.00 96.81 111 ALA A CA 1
ATOM 770 C C . ALA A 1 111 ? -0.065 -7.371 -3.648 1.00 96.81 111 ALA A C 1
ATOM 772 O O . ALA A 1 111 ? -1.025 -8.059 -3.301 1.00 96.81 111 ALA A O 1
ATOM 773 N N . LEU A 1 112 ? 0.119 -6.978 -4.912 1.00 96.69 112 LEU A N 1
ATOM 774 C CA . LEU A 1 112 ? -0.784 -7.353 -6.002 1.00 96.69 112 LEU A CA 1
ATOM 775 C C . LEU A 1 112 ? -0.747 -8.858 -6.284 1.00 96.69 112 LEU A C 1
ATOM 777 O O . LEU A 1 112 ? -1.785 -9.462 -6.545 1.00 96.69 112 LEU A O 1
ATOM 781 N N . ASP A 1 113 ? 0.420 -9.492 -6.185 1.00 96.06 113 ASP A N 1
ATOM 782 C CA . ASP A 1 113 ? 0.521 -10.945 -6.318 1.00 96.06 113 ASP A CA 1
ATOM 783 C C . ASP A 1 113 ? -0.193 -11.685 -5.187 1.00 96.06 113 ASP A C 1
ATOM 785 O O . ASP A 1 113 ? -0.937 -12.627 -5.455 1.00 96.06 113 ASP A O 1
ATOM 789 N N . VAL A 1 114 ? -0.050 -11.223 -3.940 1.00 96.25 114 VAL A N 1
ATOM 790 C CA . VAL A 1 114 ? -0.822 -11.751 -2.805 1.00 96.25 114 VAL A CA 1
ATOM 791 C C . VAL A 1 114 ? -2.321 -11.575 -3.051 1.00 96.25 114 VAL A C 1
ATOM 793 O O . VAL A 1 114 ? -3.063 -12.546 -2.923 1.00 96.25 114 VAL A O 1
ATOM 796 N N . ALA A 1 115 ? -2.766 -10.384 -3.468 1.00 96.81 115 ALA A N 1
ATOM 797 C CA . ALA A 1 115 ? -4.169 -10.104 -3.783 1.00 96.81 115 ALA A CA 1
ATOM 798 C C . ALA A 1 115 ? -4.721 -11.050 -4.866 1.00 96.81 115 ALA A C 1
ATOM 800 O O . ALA A 1 115 ? -5.822 -11.587 -4.733 1.00 96.81 115 ALA A O 1
ATOM 801 N N . ARG A 1 116 ? -3.930 -11.316 -5.911 1.00 95.62 116 ARG A N 1
ATOM 802 C CA . ARG A 1 116 ? -4.273 -12.279 -6.963 1.00 95.62 116 ARG A CA 1
ATOM 803 C C . ARG A 1 116 ? -4.369 -13.705 -6.428 1.00 95.62 116 ARG A C 1
ATOM 805 O O . ARG A 1 116 ? -5.347 -14.389 -6.708 1.00 95.62 116 ARG A O 1
ATOM 812 N N . ARG A 1 117 ? -3.397 -14.151 -5.628 1.00 94.06 117 ARG A N 1
ATOM 813 C CA . ARG A 1 117 ? -3.367 -15.512 -5.059 1.00 94.06 117 ARG A CA 1
ATOM 814 C C . ARG A 1 117 ? -4.537 -15.796 -4.124 1.00 94.06 117 ARG A C 1
ATOM 816 O O . ARG A 1 117 ? -5.035 -16.915 -4.113 1.00 94.06 117 ARG A O 1
ATOM 823 N N . ILE A 1 118 ? -4.976 -14.798 -3.358 1.00 95.88 118 ILE A N 1
ATOM 824 C CA . ILE A 1 118 ? -6.132 -14.933 -2.461 1.00 95.88 118 ILE A CA 1
ATOM 825 C C . ILE A 1 118 ? -7.470 -14.633 -3.161 1.00 95.88 118 ILE A C 1
ATOM 827 O O . ILE A 1 118 ? -8.509 -14.633 -2.508 1.00 95.88 118 ILE A O 1
ATOM 831 N N . GLY A 1 119 ? -7.460 -14.387 -4.477 1.00 95.94 119 GLY A N 1
ATOM 832 C CA . GLY A 1 119 ? -8.667 -14.256 -5.297 1.00 95.94 119 GLY A CA 1
ATOM 833 C C . GLY A 1 119 ? -9.402 -12.918 -5.184 1.00 95.94 119 GLY A C 1
ATOM 834 O O . GLY A 1 119 ? -10.566 -12.842 -5.565 1.00 95.94 119 GLY A O 1
ATOM 835 N N . VAL A 1 120 ? -8.753 -11.864 -4.678 1.00 96.75 120 VAL A N 1
ATOM 836 C CA . VAL A 1 120 ? -9.358 -10.522 -4.526 1.00 96.75 120 VAL A CA 1
ATOM 837 C C . VAL A 1 120 ? -8.880 -9.515 -5.575 1.00 96.75 120 VAL A C 1
ATOM 839 O O . VAL A 1 120 ? -9.233 -8.341 -5.500 1.00 96.75 120 VAL A O 1
ATOM 842 N N . LEU A 1 121 ? -8.074 -9.955 -6.547 1.00 96.06 121 LEU A N 1
ATOM 843 C CA . LEU A 1 121 ? -7.650 -9.156 -7.697 1.00 96.06 121 LEU A CA 1
ATOM 844 C C . LEU A 1 121 ? -8.280 -9.731 -8.979 1.00 96.06 121 LEU A C 1
ATOM 846 O O . LEU A 1 121 ? -7.742 -10.695 -9.522 1.00 96.06 121 LEU A O 1
ATOM 850 N N . PRO A 1 122 ? -9.415 -9.185 -9.456 1.00 93.62 122 PRO A N 1
ATOM 851 C CA . PRO A 1 122 ? -10.047 -9.633 -10.697 1.00 93.62 122 PRO A CA 1
ATOM 852 C C . PRO A 1 122 ? -9.129 -9.454 -11.911 1.00 93.62 122 PRO A C 1
ATOM 854 O O . PRO A 1 122 ? -8.368 -8.487 -11.958 1.00 93.62 122 PRO A O 1
ATOM 857 N N . ASP A 1 123 ? -9.276 -10.303 -12.932 1.00 94.19 123 ASP A N 1
ATOM 858 C CA . ASP A 1 123 ? -8.428 -10.279 -14.138 1.00 94.19 123 ASP A CA 1
ATOM 859 C C . ASP A 1 123 ? -8.385 -8.900 -14.808 1.00 94.19 123 ASP A C 1
ATOM 861 O O . ASP A 1 123 ? -7.312 -8.390 -15.106 1.00 94.19 123 ASP A O 1
ATOM 865 N N . ALA A 1 124 ? -9.529 -8.218 -14.928 1.00 94.06 124 ALA A N 1
ATOM 866 C CA . ALA A 1 124 ? -9.579 -6.869 -15.496 1.00 94.06 124 ALA A CA 1
ATOM 867 C C . ALA A 1 124 ? -8.751 -5.840 -14.696 1.00 94.06 124 ALA A C 1
ATOM 869 O O . ALA A 1 124 ? -8.199 -4.898 -15.267 1.00 94.06 124 ALA A O 1
ATOM 870 N N . MET A 1 125 ? -8.654 -6.009 -13.372 1.00 94.81 125 MET A N 1
ATOM 871 C CA . MET A 1 125 ? -7.807 -5.168 -12.523 1.00 94.81 125 MET A CA 1
ATOM 872 C C . MET A 1 125 ? -6.333 -5.555 -12.668 1.00 94.81 125 MET A C 1
ATOM 874 O O . MET A 1 125 ? -5.480 -4.672 -12.729 1.00 94.81 125 MET A O 1
ATOM 878 N N . ALA A 1 126 ? -6.036 -6.854 -12.756 1.00 94.38 126 ALA A N 1
ATOM 879 C CA . ALA A 1 126 ? -4.686 -7.350 -12.997 1.00 94.38 126 ALA A CA 1
ATOM 880 C C . ALA A 1 126 ? -4.135 -6.846 -14.342 1.00 94.38 126 ALA A C 1
ATOM 882 O O . ALA A 1 126 ? -3.031 -6.308 -14.378 1.00 94.38 126 ALA A O 1
ATOM 883 N N . ASP A 1 127 ? -4.934 -6.900 -15.409 1.00 94.38 127 ASP A N 1
ATOM 884 C CA . ASP A 1 127 ? -4.587 -6.371 -16.732 1.00 94.38 127 ASP A CA 1
ATOM 885 C C . ASP A 1 127 ? -4.306 -4.863 -16.678 1.00 94.38 127 ASP A C 1
ATOM 887 O O . ASP A 1 127 ? -3.308 -4.373 -17.215 1.00 94.38 127 ASP A O 1
ATOM 891 N N . ALA A 1 128 ? -5.146 -4.104 -15.964 1.00 93.38 128 ALA A N 1
ATOM 892 C CA . ALA A 1 128 ? -4.926 -2.676 -15.758 1.00 93.38 128 ALA A CA 1
ATOM 893 C C . ALA A 1 128 ? -3.627 -2.388 -14.982 1.00 93.38 128 ALA A C 1
ATOM 895 O O . ALA A 1 128 ? -3.030 -1.323 -15.162 1.00 93.38 128 ALA A O 1
ATOM 896 N N . LEU A 1 129 ? -3.164 -3.325 -14.154 1.00 94.31 129 LEU A N 1
ATOM 897 C CA . LEU A 1 129 ? -2.003 -3.200 -13.276 1.00 94.31 129 LEU A CA 1
ATOM 898 C C . LEU A 1 129 ? -0.776 -3.996 -13.745 1.00 94.31 129 LEU A C 1
ATOM 900 O O . LEU A 1 129 ? 0.179 -4.104 -12.977 1.00 94.31 129 LEU A O 1
ATOM 904 N N . ASP A 1 130 ? -0.734 -4.488 -14.986 1.00 92.56 130 ASP A N 1
ATOM 905 C CA . ASP A 1 130 ? 0.344 -5.373 -15.464 1.00 92.56 130 ASP A CA 1
ATOM 906 C C . ASP A 1 130 ? 1.756 -4.812 -15.193 1.00 92.56 130 ASP A C 1
ATOM 908 O O . ASP A 1 130 ? 2.608 -5.487 -14.617 1.00 92.56 130 ASP A O 1
ATOM 912 N N . THR A 1 131 ? 1.990 -3.522 -15.461 1.00 90.75 131 THR A N 1
ATOM 913 C CA . THR A 1 131 ? 3.292 -2.875 -15.189 1.00 90.75 131 THR A CA 1
ATOM 914 C C . THR A 1 131 ? 3.602 -2.696 -13.701 1.00 90.75 131 THR A C 1
ATOM 916 O O . THR A 1 131 ? 4.764 -2.534 -13.336 1.00 90.75 131 THR A O 1
ATOM 919 N N . ALA A 1 132 ? 2.588 -2.674 -12.836 1.00 93.88 132 ALA A N 1
ATOM 920 C CA . ALA A 1 132 ? 2.770 -2.645 -11.388 1.00 93.88 132 ALA A CA 1
ATOM 921 C C . ALA A 1 132 ? 3.061 -4.047 -10.837 1.00 93.88 132 ALA A C 1
ATOM 923 O O . ALA A 1 132 ? 3.830 -4.176 -9.889 1.00 93.88 132 ALA A O 1
ATOM 924 N N . MET A 1 133 ? 2.497 -5.087 -11.457 1.00 94.69 133 MET A N 1
ATOM 925 C CA . MET A 1 133 ? 2.739 -6.491 -11.116 1.00 94.69 133 MET A CA 1
ATOM 926 C C . MET A 1 133 ? 4.067 -7.022 -11.674 1.00 94.69 133 MET A C 1
ATOM 928 O O . MET A 1 133 ? 4.729 -7.828 -11.025 1.00 94.69 133 MET A O 1
ATOM 932 N N . SER A 1 134 ? 4.477 -6.554 -12.855 1.00 94.38 134 SER A N 1
ATOM 933 C CA . SER A 1 134 ? 5.748 -6.878 -13.516 1.00 94.38 134 SER A CA 1
ATOM 934 C C . SER A 1 134 ? 6.527 -5.600 -13.880 1.00 94.38 134 SER A C 1
ATOM 936 O O . SER A 1 134 ? 6.619 -5.263 -15.065 1.00 94.38 134 SER A O 1
ATOM 938 N N . PRO A 1 135 ? 7.099 -4.861 -12.904 1.00 93.50 135 PRO A N 1
ATOM 939 C CA . PRO A 1 135 ? 7.814 -3.618 -13.193 1.00 93.50 135 PRO A CA 1
ATOM 940 C C . PRO A 1 135 ? 8.939 -3.798 -14.225 1.00 93.50 135 PRO A C 1
ATOM 942 O O . PRO A 1 135 ? 9.670 -4.794 -14.167 1.00 93.50 135 PRO A O 1
ATOM 945 N N . PRO A 1 136 ? 9.098 -2.865 -15.182 1.00 93.06 136 PRO A N 1
ATOM 946 C CA . PRO A 1 136 ? 10.121 -2.975 -16.212 1.00 93.06 136 PRO A CA 1
ATOM 947 C C . PRO A 1 136 ? 11.522 -2.764 -15.629 1.00 93.06 136 PRO A C 1
ATOM 949 O O . PRO A 1 136 ? 11.743 -1.900 -14.782 1.00 93.06 136 PRO A O 1
ATOM 952 N N . VAL A 1 137 ? 12.497 -3.509 -16.146 1.00 93.94 137 VAL A N 1
ATOM 953 C CA . VAL A 1 137 ? 13.921 -3.248 -15.908 1.00 93.94 137 VAL A CA 1
ATOM 954 C C . VAL A 1 137 ? 14.368 -2.186 -16.904 1.00 93.94 137 VAL A C 1
ATOM 956 O O . VAL A 1 137 ? 14.211 -2.370 -18.113 1.00 93.94 137 VAL A O 1
ATOM 959 N N . ILE A 1 138 ? 14.919 -1.077 -16.409 1.00 93.88 138 ILE A N 1
ATOM 960 C CA . ILE A 1 138 ? 15.332 0.064 -17.232 1.00 93.88 138 ILE A CA 1
ATOM 961 C C . ILE A 1 138 ? 16.855 0.086 -17.399 1.00 93.88 138 ILE A C 1
ATOM 963 O O . ILE A 1 138 ? 17.594 0.057 -16.420 1.00 93.88 138 ILE A O 1
ATOM 967 N N . GLY A 1 139 ? 17.323 0.192 -18.643 1.00 95.56 139 GLY A N 1
ATOM 968 C CA . GLY A 1 139 ? 18.727 0.383 -19.007 1.00 95.56 139 GLY A CA 1
ATOM 969 C C . GLY A 1 139 ? 18.855 1.503 -20.038 1.00 95.56 139 GLY A C 1
ATOM 970 O O . GLY A 1 139 ? 18.170 1.489 -21.059 1.00 95.56 139 GLY A O 1
ATOM 971 N N . GLY A 1 140 ? 19.680 2.519 -19.760 1.00 95.25 140 GLY A N 1
ATOM 972 C CA . GLY A 1 140 ? 19.839 3.678 -20.653 1.00 95.25 140 GLY A CA 1
ATOM 973 C C . GLY A 1 140 ? 18.530 4.432 -20.937 1.00 95.25 140 GLY A C 1
ATOM 974 O O . GLY A 1 140 ? 18.329 4.922 -22.044 1.00 95.25 140 GLY A O 1
ATOM 975 N N . GLY A 1 141 ? 17.604 4.462 -19.971 1.00 93.81 141 GLY A N 1
ATOM 976 C CA . GLY A 1 141 ? 16.286 5.093 -20.120 1.00 93.81 141 GLY A CA 1
ATOM 977 C C . GLY A 1 141 ? 15.271 4.294 -20.947 1.00 93.81 141 GLY A C 1
ATOM 978 O O . GLY A 1 141 ? 14.187 4.798 -21.226 1.00 93.81 141 GLY A O 1
ATOM 979 N N . ARG A 1 142 ? 15.589 3.057 -21.347 1.00 94.38 142 ARG A N 1
ATOM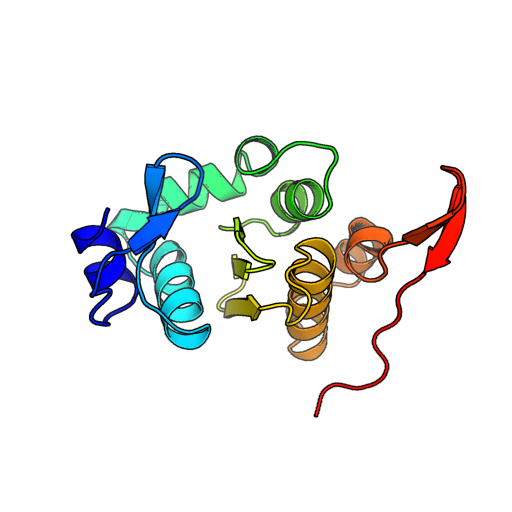 980 C CA . ARG A 1 142 ? 14.698 2.176 -22.118 1.00 94.38 142 ARG A CA 1
ATOM 981 C C . ARG A 1 142 ? 14.384 0.912 -21.327 1.00 94.38 142 ARG A C 1
ATOM 983 O O . ARG A 1 142 ? 15.220 0.442 -20.560 1.00 94.38 142 ARG A O 1
ATOM 990 N N . ALA A 1 143 ? 13.204 0.337 -21.543 1.00 94.38 143 ALA A N 1
ATOM 991 C CA . ALA A 1 143 ? 12.894 -0.988 -21.020 1.00 94.38 143 ALA A CA 1
ATOM 992 C C . ALA A 1 143 ? 13.795 -2.036 -21.695 1.00 94.38 143 ALA A C 1
ATOM 994 O O . ALA A 1 143 ? 13.811 -2.149 -22.921 1.00 94.38 143 ALA A O 1
ATOM 995 N N . VAL A 1 144 ? 14.550 -2.780 -20.888 1.00 97.06 144 VAL A N 1
ATOM 996 C CA . VAL A 1 144 ? 15.462 -3.859 -21.314 1.00 97.06 144 VAL A CA 1
ATOM 997 C C . VAL A 1 144 ? 15.062 -5.222 -20.740 1.00 97.06 144 VAL A C 1
ATOM 999 O O . VAL A 1 144 ? 15.699 -6.230 -21.027 1.00 97.06 144 VAL A O 1
ATOM 1002 N N . GLY A 1 145 ? 14.005 -5.263 -19.931 1.00 96.12 145 GLY A N 1
ATOM 1003 C CA . GLY A 1 145 ? 13.476 -6.475 -19.320 1.00 96.12 145 GLY A CA 1
ATOM 1004 C C . GLY A 1 145 ? 12.283 -6.168 -18.422 1.00 96.12 145 GLY A C 1
ATOM 1005 O O . GLY A 1 145 ? 11.760 -5.053 -18.424 1.00 96.12 145 GLY A O 1
ATOM 1006 N N . ARG A 1 146 ? 11.873 -7.155 -17.628 1.00 94.19 146 ARG A N 1
ATOM 1007 C CA . ARG A 1 146 ? 10.811 -7.032 -16.623 1.00 94.19 146 ARG A CA 1
ATOM 1008 C C . ARG A 1 146 ? 11.113 -7.915 -15.427 1.00 94.19 146 ARG A C 1
ATOM 1010 O O . ARG A 1 146 ? 11.727 -8.971 -15.582 1.00 94.19 146 ARG A O 1
ATOM 1017 N N . THR A 1 147 ? 10.648 -7.498 -14.262 1.00 93.25 147 THR A N 1
ATOM 1018 C CA . THR A 1 147 ? 10.631 -8.360 -13.087 1.00 93.25 147 THR A CA 1
ATOM 1019 C C . THR A 1 147 ? 9.514 -9.388 -13.221 1.00 93.25 147 THR A C 1
ATOM 1021 O O . THR A 1 147 ? 8.438 -9.093 -13.741 1.00 93.25 147 THR A O 1
ATOM 1024 N N . VAL A 1 148 ? 9.779 -10.602 -12.746 1.00 91.19 148 VAL A N 1
ATOM 1025 C CA . VAL A 1 148 ? 8.803 -11.687 -12.654 1.00 91.19 148 VAL A CA 1
ATOM 1026 C C . VAL A 1 148 ? 8.824 -12.267 -11.249 1.00 91.19 148 VAL A C 1
ATOM 1028 O O . VAL A 1 148 ? 9.875 -12.334 -10.611 1.00 91.19 148 VAL A O 1
ATOM 1031 N N . ILE A 1 149 ? 7.660 -12.689 -10.773 1.00 89.06 149 ILE A N 1
ATOM 1032 C CA . ILE A 1 149 ? 7.531 -13.390 -9.497 1.00 89.06 149 ILE A CA 1
ATOM 1033 C C . ILE A 1 149 ? 7.758 -14.873 -9.774 1.00 89.06 149 ILE A C 1
ATOM 1035 O O . ILE A 1 149 ? 7.037 -15.460 -10.578 1.00 89.06 149 ILE A O 1
ATOM 1039 N N . LEU A 1 150 ? 8.797 -15.444 -9.160 1.00 86.00 150 LEU A N 1
ATOM 1040 C CA . LEU A 1 150 ? 9.245 -16.808 -9.454 1.00 86.00 150 LEU A CA 1
ATOM 1041 C C . LEU A 1 150 ? 8.547 -17.856 -8.585 1.00 86.00 150 LEU A C 1
ATOM 1043 O O . LEU A 1 150 ? 8.118 -18.864 -9.122 1.00 86.00 150 LEU A O 1
ATOM 1047 N N . GLU A 1 151 ? 8.385 -17.606 -7.286 1.00 72.56 151 GLU A N 1
ATOM 1048 C CA . GLU A 1 151 ? 7.586 -18.402 -6.345 1.00 72.56 151 GLU A CA 1
ATOM 1049 C C . GLU A 1 151 ? 7.588 -17.675 -4.989 1.00 72.56 151 GLU A C 1
ATOM 1051 O O . GLU A 1 151 ? 8.563 -17.005 -4.643 1.00 72.56 151 GLU A O 1
ATOM 1056 N N . THR A 1 152 ? 6.499 -17.782 -4.228 1.00 57.75 152 THR A N 1
ATOM 1057 C CA . THR A 1 152 ? 6.402 -17.257 -2.855 1.00 57.75 152 THR A CA 1
ATOM 1058 C C . THR A 1 152 ? 6.223 -18.478 -1.967 1.00 57.75 152 THR A C 1
ATOM 1060 O O . THR A 1 152 ? 5.257 -19.214 -2.179 1.00 57.75 152 THR A O 1
ATOM 1063 N N . LEU A 1 153 ? 7.196 -18.724 -1.082 1.00 50.44 153 LEU A N 1
ATOM 1064 C CA . LEU A 1 153 ? 7.164 -19.802 -0.084 1.00 50.44 153 LEU A CA 1
ATOM 1065 C C . LEU A 1 153 ? 5.907 -19.728 0.789 1.00 50.44 153 LEU A C 1
ATOM 1067 O O . LEU A 1 153 ? 5.489 -18.590 1.109 1.00 50.44 153 LEU A O 1
#

pLDDT: mean 93.76, std 6.01, range [50.44, 98.44]

Foldseek 3Di:
DQVLLCVQLVDRQDDWDADPVRDTDTDDDQSSVLSSQLCCVVPPVNPVVFQCQLVPVCVQPHCPDLSSLCSPQVSTDKHADFQQWIWTDDPNGIGIAHDPNRDVLVRQLVRQVVCVVVPNQDPVNCVSNVCSNWPFDDDPNDGPGTDDDDDDD

Radius of gyration: 15.61 Å; chains: 1; bounding box: 37×35×43 Å